Protein AF-R7NHB4-F1 (afdb_monomer_lite)

Sequence (80 aa):
MFRILLYIIGVIFTSLGLFFIIIYLNLLTIGYSFIEFVHFISRRVEVWLFLIGIILIAVSLERWIKNELLLRHNIKLGRK

Secondary structure (DSSP, 8-state):
-HHHHHHHHHHHHHHHHHHHHHHHHHHHHTT--HHHHHHHHHT-HHHHHHHHHHHHHHHHHHHHHHHHHHHHHHHHHTT-

Structure (mmCIF, N/CA/C/O backbone):
data_AF-R7NHB4-F1
#
_entry.id   AF-R7NHB4-F1
#
loop_
_atom_site.group_PDB
_atom_site.id
_atom_site.type_symbol
_atom_site.label_atom_id
_atom_site.label_alt_id
_atom_site.label_comp_id
_atom_site.label_asym_id
_atom_site.label_entity_id
_atom_site.label_seq_id
_atom_site.pdbx_PDB_ins_code
_atom_site.Cartn_x
_atom_site.Cartn_y
_atom_site.Cartn_z
_atom_site.occupancy
_atom_site.B_iso_or_equiv
_atom_site.auth_seq_id
_atom_site.auth_comp_id
_atom_site.auth_asym_id
_atom_site.auth_atom_id
_atom_site.pdbx_PDB_model_num
ATOM 1 N N . MET A 1 1 ? 16.812 0.573 -14.813 1.00 72.12 1 MET A N 1
ATOM 2 C CA . MET A 1 1 ? 16.263 1.855 -14.312 1.00 72.12 1 MET A CA 1
ATOM 3 C C . MET A 1 1 ? 14.751 1.811 -14.097 1.00 72.12 1 MET A C 1
ATOM 5 O O . MET A 1 1 ? 14.339 1.993 -12.963 1.00 72.12 1 MET A O 1
ATOM 9 N N . PHE A 1 2 ? 13.930 1.463 -15.099 1.00 80.62 2 PHE A N 1
ATOM 10 C CA . PHE A 1 2 ? 12.456 1.444 -14.975 1.00 80.62 2 PHE A CA 1
ATOM 11 C C . PHE A 1 2 ? 11.890 0.645 -13.778 1.00 80.62 2 PHE A C 1
ATOM 13 O O . PHE A 1 2 ? 10.923 1.057 -13.155 1.00 80.62 2 PHE A O 1
ATOM 20 N N . ARG A 1 3 ? 12.521 -0.474 -13.399 1.00 77.44 3 ARG A N 1
ATOM 21 C CA . ARG A 1 3 ? 12.078 -1.311 -12.264 1.00 77.44 3 ARG A CA 1
ATOM 22 C C . ARG A 1 3 ? 12.267 -0.634 -10.905 1.00 77.44 3 ARG A C 1
ATOM 24 O O . ARG A 1 3 ? 11.394 -0.702 -10.056 1.00 77.44 3 ARG A O 1
ATOM 31 N N . ILE A 1 4 ? 13.400 0.044 -10.726 1.00 84.31 4 ILE A N 1
ATOM 32 C CA . ILE A 1 4 ? 13.704 0.799 -9.503 1.00 84.31 4 ILE A CA 1
ATOM 33 C C . ILE A 1 4 ? 12.752 1.992 -9.387 1.00 84.31 4 ILE A C 1
ATOM 35 O O . ILE A 1 4 ? 12.263 2.268 -8.300 1.00 84.31 4 ILE A O 1
ATOM 39 N N . LEU A 1 5 ? 12.413 2.634 -10.511 1.00 88.44 5 LEU A N 1
ATOM 40 C CA . LEU A 1 5 ? 11.384 3.676 -10.541 1.00 88.44 5 LEU A CA 1
ATOM 41 C C . LEU A 1 5 ? 10.020 3.135 -10.090 1.00 88.44 5 LEU A C 1
ATOM 43 O O . LEU A 1 5 ? 9.409 3.732 -9.214 1.00 88.44 5 LEU A O 1
ATOM 47 N N . LEU A 1 6 ? 9.573 1.985 -10.613 1.00 87.00 6 LEU A N 1
ATOM 48 C CA . LEU A 1 6 ? 8.318 1.348 -10.181 1.00 87.00 6 LEU A CA 1
ATOM 49 C C . LEU A 1 6 ? 8.311 1.010 -8.687 1.00 87.00 6 LEU A C 1
ATOM 51 O O . LEU A 1 6 ? 7.307 1.237 -8.017 1.00 87.00 6 LEU A O 1
ATOM 55 N N . TYR A 1 7 ? 9.429 0.505 -8.162 1.00 89.75 7 TYR A N 1
ATOM 56 C CA . TYR A 1 7 ? 9.575 0.229 -6.736 1.00 89.75 7 TYR A CA 1
ATOM 57 C C . TYR A 1 7 ? 9.458 1.506 -5.894 1.00 89.75 7 TYR A C 1
ATOM 59 O O . TYR A 1 7 ? 8.657 1.551 -4.966 1.00 89.75 7 TYR A O 1
ATOM 67 N N . ILE A 1 8 ? 10.198 2.564 -6.244 1.00 92.25 8 ILE A N 1
ATOM 68 C CA . ILE A 1 8 ? 10.172 3.844 -5.517 1.00 92.25 8 ILE A CA 1
ATOM 69 C C . ILE A 1 8 ? 8.773 4.472 -5.569 1.00 92.25 8 ILE A C 1
ATOM 71 O O . ILE A 1 8 ? 8.268 4.931 -4.548 1.00 92.25 8 ILE A O 1
ATOM 75 N N . ILE A 1 9 ? 8.115 4.438 -6.729 1.00 92.31 9 ILE A N 1
ATOM 76 C CA . ILE A 1 9 ? 6.738 4.920 -6.896 1.00 92.31 9 ILE A CA 1
ATOM 77 C C . ILE A 1 9 ? 5.772 4.121 -6.010 1.00 92.31 9 ILE A C 1
ATOM 79 O O . ILE A 1 9 ? 4.946 4.713 -5.317 1.00 92.31 9 ILE A O 1
ATOM 83 N N . GLY A 1 10 ? 5.902 2.792 -5.978 1.00 92.00 10 GLY A N 1
ATOM 84 C CA . GLY A 1 10 ? 5.103 1.935 -5.102 1.00 92.00 10 GLY A CA 1
ATOM 85 C C . GLY A 1 10 ? 5.298 2.261 -3.618 1.00 92.00 10 GLY A C 1
ATOM 86 O O . GLY A 1 10 ? 4.322 2.344 -2.873 1.00 92.00 10 GLY A O 1
ATOM 87 N N . VAL A 1 11 ? 6.537 2.530 -3.194 1.00 93.81 11 VAL A N 1
ATOM 88 C CA . VAL A 1 11 ? 6.859 2.940 -1.815 1.00 93.81 11 VAL A CA 1
ATOM 89 C C . VAL A 1 11 ? 6.231 4.294 -1.471 1.00 93.81 11 VAL A C 1
ATOM 91 O O . VAL A 1 11 ? 5.632 4.426 -0.405 1.00 93.81 11 VAL A O 1
ATOM 94 N N . ILE A 1 12 ? 6.298 5.279 -2.372 1.00 94.75 12 ILE A N 1
ATOM 95 C CA . ILE A 1 12 ? 5.684 6.601 -2.161 1.00 94.75 12 ILE A CA 1
ATOM 96 C C . ILE A 1 12 ? 4.161 6.478 -2.031 1.00 94.75 12 ILE A C 1
ATOM 98 O O . ILE A 1 12 ? 3.588 7.021 -1.088 1.00 94.75 12 ILE A O 1
ATOM 102 N N . PHE A 1 13 ? 3.503 5.727 -2.922 1.00 91.62 13 PHE A N 1
ATOM 103 C CA . PHE A 1 13 ? 2.054 5.515 -2.844 1.00 91.62 13 PHE A CA 1
ATOM 104 C C . PHE A 1 13 ? 1.630 4.776 -1.574 1.00 91.62 13 PHE A C 1
ATOM 106 O O . PHE A 1 13 ? 0.645 5.157 -0.945 1.00 91.62 13 PHE A O 1
ATOM 113 N N . THR A 1 14 ? 2.401 3.769 -1.159 1.00 94.38 14 THR A N 1
ATOM 114 C CA . THR A 1 14 ? 2.145 3.036 0.088 1.00 94.38 14 THR A CA 1
ATOM 115 C C . THR A 1 14 ? 2.288 3.958 1.301 1.00 94.38 14 THR A C 1
ATOM 117 O O . THR A 1 14 ? 1.430 3.957 2.177 1.00 94.38 14 THR A O 1
ATOM 120 N N . SER A 1 15 ? 3.330 4.794 1.339 1.00 93.81 15 SER A N 1
ATOM 121 C CA . SER A 1 15 ? 3.549 5.752 2.430 1.00 93.81 15 SER A CA 1
ATOM 122 C C . SER A 1 15 ? 2.423 6.790 2.522 1.00 93.81 15 SER A C 1
ATOM 124 O O . SER A 1 15 ? 1.878 7.019 3.602 1.00 93.81 15 SER A O 1
ATOM 126 N N . LEU A 1 16 ? 2.001 7.355 1.384 1.00 92.50 16 LEU A N 1
ATOM 127 C CA . LEU A 1 16 ? 0.881 8.299 1.328 1.00 92.50 16 LEU A CA 1
ATOM 128 C C . LEU A 1 16 ? -0.433 7.653 1.779 1.00 92.50 16 LEU A C 1
ATOM 130 O O . LEU A 1 16 ? -1.144 8.223 2.602 1.00 92.50 16 LEU A O 1
ATOM 134 N N . GLY A 1 17 ? -0.744 6.453 1.289 1.00 90.56 17 GLY A N 1
ATOM 135 C CA . GLY A 1 17 ? -1.952 5.736 1.693 1.00 90.56 17 GLY A CA 1
ATOM 136 C C . GLY A 1 17 ? -1.970 5.406 3.190 1.00 90.56 17 GLY A C 1
ATOM 137 O O . GLY A 1 17 ? -2.993 5.586 3.849 1.00 90.56 17 GLY A O 1
ATOM 138 N N . LEU A 1 18 ? -0.823 5.013 3.757 1.00 91.38 18 LEU A N 1
ATOM 139 C CA . LEU A 1 18 ? -0.689 4.758 5.193 1.00 91.38 18 LEU A CA 1
ATOM 140 C C . LEU A 1 18 ? -0.896 6.037 6.019 1.00 91.38 18 LEU A C 1
ATOM 142 O O . LEU A 1 18 ? -1.588 6.010 7.035 1.00 91.38 18 LEU A O 1
ATOM 146 N N . PHE A 1 19 ? -0.345 7.163 5.565 1.00 93.56 19 PHE A N 1
ATOM 147 C CA . PHE A 1 19 ? -0.522 8.461 6.215 1.00 93.56 19 PHE A CA 1
ATOM 148 C C . PHE A 1 19 ? -2.002 8.859 6.311 1.00 93.56 19 PHE A C 1
ATOM 150 O O . PHE A 1 19 ? -2.469 9.239 7.386 1.00 93.56 19 PHE A O 1
ATOM 157 N N . PHE A 1 20 ? -2.770 8.693 5.230 1.00 89.69 20 PHE A N 1
ATOM 158 C CA . PHE A 1 20 ? -4.210 8.958 5.248 1.00 89.69 20 PHE A CA 1
ATOM 159 C C . PHE A 1 20 ? -4.977 8.008 6.173 1.00 89.69 20 PHE A C 1
ATOM 161 O O . PHE A 1 20 ? -5.855 8.461 6.904 1.00 89.69 20 PHE A O 1
ATOM 168 N N . ILE A 1 21 ? -4.626 6.718 6.215 1.00 88.88 21 ILE A N 1
ATOM 169 C CA . ILE A 1 21 ? -5.240 5.763 7.157 1.00 88.88 21 ILE A CA 1
ATOM 170 C C . ILE A 1 2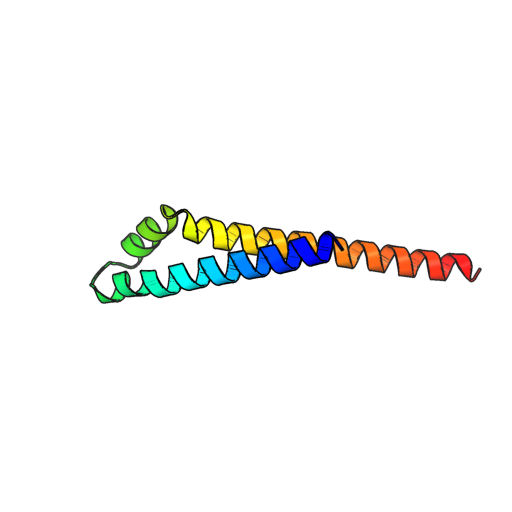1 ? -5.023 6.212 8.611 1.00 88.88 21 ILE A C 1
ATOM 172 O O . ILE A 1 21 ? -5.959 6.164 9.409 1.00 88.88 21 ILE A O 1
ATOM 176 N N . ILE A 1 22 ? -3.822 6.695 8.949 1.00 90.81 22 ILE A N 1
ATOM 177 C CA . ILE A 1 22 ? -3.506 7.199 10.295 1.00 90.81 22 ILE A CA 1
ATOM 178 C C . ILE A 1 22 ? -4.336 8.445 10.626 1.00 90.81 22 ILE A C 1
ATOM 180 O O . ILE A 1 22 ? -4.872 8.541 11.727 1.00 90.81 22 ILE A O 1
ATOM 184 N N . ILE A 1 23 ? -4.494 9.378 9.682 1.00 90.25 23 ILE A N 1
ATOM 185 C CA . ILE A 1 23 ? -5.354 10.557 9.876 1.00 90.25 23 ILE A CA 1
ATOM 186 C C . ILE A 1 23 ? -6.802 10.128 10.127 1.00 90.25 23 ILE A C 1
ATOM 188 O O . ILE A 1 23 ? -7.445 10.619 11.056 1.00 90.25 23 ILE A O 1
ATOM 192 N N . TYR A 1 24 ? -7.314 9.188 9.330 1.00 87.81 24 TYR A N 1
ATOM 193 C CA . TYR A 1 24 ? -8.688 8.713 9.467 1.00 87.81 24 TYR A CA 1
ATOM 194 C C . TYR A 1 24 ? -8.926 7.909 10.741 1.00 87.81 24 TYR A C 1
ATOM 196 O O . TYR A 1 24 ? -10.065 7.837 11.198 1.00 87.81 24 TYR A O 1
ATOM 204 N N . LEU A 1 25 ? -7.876 7.375 11.370 1.00 87.69 25 LEU A N 1
ATOM 205 C CA . LEU A 1 25 ? -7.968 6.708 12.669 1.00 87.69 25 LEU A CA 1
ATOM 206 C C . LEU A 1 25 ? -8.605 7.611 13.741 1.00 87.69 25 LEU A C 1
ATOM 208 O O . LEU A 1 25 ? -9.272 7.116 14.646 1.00 87.69 25 LEU A O 1
ATOM 212 N N . ASN A 1 26 ? -8.464 8.933 13.598 1.00 88.38 26 ASN A N 1
ATOM 213 C CA . ASN A 1 26 ? -9.098 9.926 14.463 1.00 88.38 26 ASN A CA 1
ATOM 214 C C . ASN A 1 26 ? -10.636 9.786 14.500 1.00 88.38 26 ASN A C 1
ATOM 216 O O . ASN A 1 26 ? -11.239 9.963 15.556 1.00 88.38 26 ASN A O 1
ATOM 220 N N . LEU A 1 27 ? -11.281 9.371 13.399 1.00 83.88 27 LEU A N 1
ATOM 221 C CA . LEU A 1 27 ? -12.736 9.163 13.375 1.00 83.88 27 LEU A CA 1
ATOM 222 C C . LEU A 1 27 ? -13.181 8.103 14.390 1.00 83.88 27 LEU A C 1
ATOM 224 O O . LEU A 1 27 ? -14.248 8.238 14.987 1.00 83.88 27 LEU A O 1
ATOM 228 N N . LEU A 1 28 ? -12.348 7.086 14.628 1.00 85.81 28 LEU A N 1
ATOM 229 C CA . LEU A 1 28 ? -12.620 6.054 15.626 1.00 85.81 28 LEU A CA 1
ATOM 230 C C . LEU A 1 28 ? -12.660 6.652 17.045 1.00 85.81 28 LEU A C 1
ATOM 232 O O . LEU A 1 28 ? -13.482 6.260 17.866 1.00 85.81 28 LEU A O 1
ATOM 236 N N . THR A 1 29 ? -11.813 7.648 17.319 1.00 81.00 29 THR A N 1
ATOM 237 C CA . THR A 1 29 ? -11.762 8.369 18.602 1.00 81.00 29 THR A CA 1
ATOM 238 C C . THR A 1 29 ? -12.948 9.318 18.792 1.00 81.00 29 THR A C 1
ATOM 240 O O . THR A 1 29 ? -13.379 9.536 19.919 1.00 81.00 29 THR A O 1
ATOM 243 N N . ILE A 1 30 ? -13.514 9.845 17.703 1.00 85.75 30 ILE A N 1
ATOM 244 C CA . ILE A 1 30 ? -14.688 10.739 17.720 1.00 85.75 30 ILE A CA 1
ATOM 245 C C . ILE A 1 30 ? -15.995 9.980 18.044 1.00 85.75 30 ILE A C 1
ATOM 247 O O . ILE A 1 30 ? -17.023 10.598 18.314 1.00 85.75 30 ILE A O 1
ATOM 251 N N . GLY A 1 31 ? -15.961 8.643 18.081 1.00 86.00 31 GLY A N 1
ATOM 252 C CA . GLY A 1 31 ? -17.105 7.802 18.445 1.00 86.00 31 GLY A CA 1
ATOM 253 C C . GLY A 1 31 ? -17.699 7.006 17.284 1.00 86.00 31 GLY A C 1
ATOM 254 O O . GLY A 1 31 ? -18.778 6.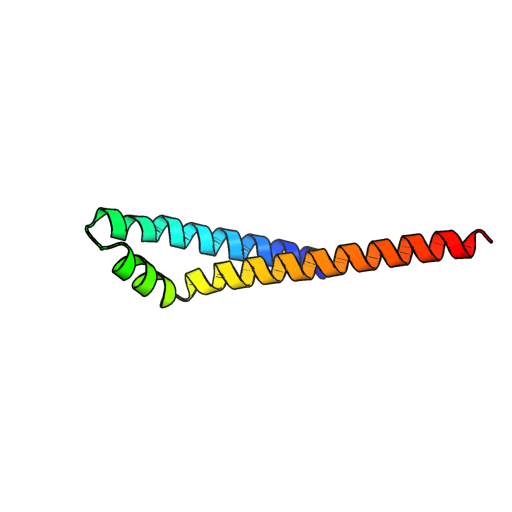435 17.434 1.00 86.00 31 GLY A O 1
ATOM 255 N N . TYR A 1 32 ? -17.017 6.932 16.134 1.00 85.81 32 TYR A N 1
ATOM 256 C CA . TYR A 1 32 ? -17.407 5.998 15.077 1.00 85.81 32 TYR A CA 1
ATOM 257 C C . TYR A 1 32 ? -17.225 4.552 15.545 1.00 85.81 32 TYR A C 1
ATOM 259 O O . TYR A 1 32 ? -16.199 4.190 16.124 1.00 85.81 32 TYR A O 1
ATOM 267 N N . SER A 1 33 ? -18.196 3.693 15.224 1.00 88.81 33 SER A N 1
ATOM 268 C CA . SER A 1 33 ? -18.006 2.249 15.368 1.00 88.81 33 SER A CA 1
ATOM 269 C C . SER A 1 33 ? -16.952 1.745 14.372 1.00 88.81 33 SER A C 1
ATOM 271 O O . SER A 1 33 ? -16.755 2.325 13.302 1.00 88.81 33 SER A O 1
ATOM 273 N N . PHE A 1 34 ? -16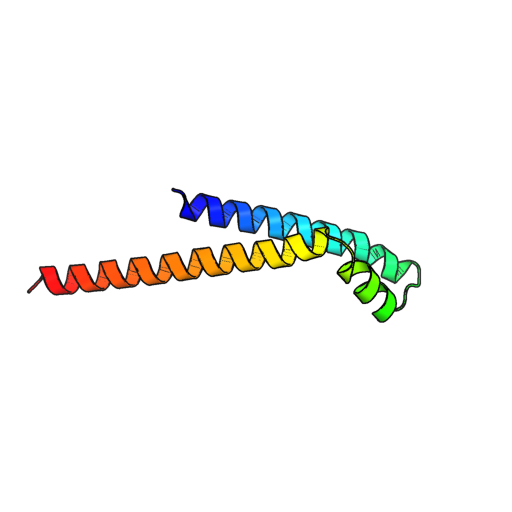.293 0.628 14.687 1.00 84.56 34 PHE A N 1
ATOM 274 C CA . PHE A 1 34 ? -15.278 0.038 13.804 1.00 84.56 34 PHE A CA 1
ATOM 275 C C . PHE A 1 34 ? -15.815 -0.264 12.392 1.00 84.56 34 PHE A C 1
ATOM 277 O O . PHE A 1 34 ? -15.119 -0.056 11.401 1.00 84.56 34 PHE A O 1
ATOM 284 N N . ILE A 1 35 ? -17.070 -0.706 12.284 1.00 87.12 35 ILE A N 1
ATOM 285 C CA . ILE A 1 35 ? -17.716 -1.017 10.999 1.00 87.12 35 ILE A CA 1
ATOM 286 C C . ILE A 1 35 ? -17.945 0.252 10.173 1.00 87.12 35 ILE A C 1
ATOM 288 O O . ILE A 1 35 ? -17.664 0.265 8.975 1.00 87.12 35 ILE A O 1
ATOM 292 N N . GLU A 1 36 ? -18.391 1.331 10.817 1.00 85.94 36 GLU A N 1
ATOM 293 C CA . GLU A 1 36 ? -18.585 2.635 10.172 1.00 85.94 36 GLU A CA 1
ATOM 294 C C . GLU A 1 36 ? -17.251 3.203 9.671 1.00 85.94 36 GLU A C 1
ATOM 296 O O . GLU A 1 36 ? -17.167 3.732 8.563 1.00 85.94 36 GLU A O 1
ATOM 301 N N . PHE A 1 37 ? -16.184 3.024 10.453 1.00 87.75 37 PHE A N 1
ATOM 302 C CA . PHE A 1 37 ? -14.825 3.403 10.079 1.00 87.75 37 PHE A CA 1
ATOM 303 C C . PHE A 1 37 ? -14.321 2.639 8.847 1.00 87.75 37 PHE A C 1
ATOM 305 O O . PHE A 1 37 ? -13.847 3.261 7.895 1.00 87.75 37 PHE A O 1
ATOM 312 N N . VAL A 1 38 ? -14.461 1.308 8.821 1.00 86.31 38 VAL A N 1
ATOM 313 C CA . VAL A 1 38 ? -14.053 0.492 7.664 1.00 86.31 38 VAL A CA 1
ATOM 314 C C . VAL A 1 38 ? -14.848 0.893 6.423 1.00 86.31 38 VAL A C 1
ATOM 316 O O . VAL A 1 38 ? -14.267 1.121 5.365 1.00 86.31 38 VAL A O 1
ATOM 319 N N . HIS A 1 39 ? -16.164 1.057 6.552 1.00 88.69 39 HIS A N 1
ATOM 320 C CA . HIS A 1 39 ? -17.025 1.466 5.447 1.00 88.69 39 HIS A CA 1
ATOM 321 C C . HIS A 1 39 ? -16.689 2.876 4.925 1.00 88.69 39 HIS A C 1
ATOM 323 O O . HIS A 1 39 ? -16.716 3.107 3.713 1.00 88.69 39 HIS A O 1
ATOM 329 N N . PHE A 1 40 ? -16.308 3.803 5.810 1.00 86.81 40 PHE A N 1
ATOM 330 C CA . PHE A 1 40 ? -15.821 5.128 5.430 1.00 86.81 40 PHE A CA 1
ATOM 331 C C . PHE A 1 40 ? -14.511 5.038 4.641 1.00 86.81 40 PHE A C 1
ATOM 333 O O . PHE A 1 40 ? -14.415 5.576 3.538 1.00 86.81 40 PHE A O 1
ATOM 340 N N . ILE A 1 41 ? -13.524 4.319 5.177 1.00 87.06 41 ILE A N 1
ATOM 341 C CA . ILE A 1 41 ? -12.198 4.135 4.575 1.00 87.06 41 ILE A CA 1
ATOM 342 C C . ILE A 1 41 ? -12.288 3.433 3.217 1.00 87.06 41 ILE A C 1
ATOM 344 O O . ILE A 1 41 ? -11.639 3.864 2.268 1.00 87.06 41 ILE A O 1
ATOM 348 N N . SER A 1 42 ? -13.145 2.421 3.063 1.00 85.12 42 SER A N 1
ATOM 349 C CA . SER A 1 42 ? -13.316 1.714 1.786 1.00 85.12 42 SER A CA 1
ATOM 350 C C . SER A 1 42 ? -13.838 2.600 0.649 1.00 85.12 42 SER A C 1
ATOM 352 O O . SER A 1 42 ? -13.567 2.310 -0.517 1.00 85.12 42 SER A O 1
ATOM 354 N N . ARG A 1 43 ? -14.549 3.696 0.948 1.00 86.00 43 ARG A N 1
ATOM 355 C CA . ARG A 1 43 ? -14.998 4.663 -0.072 1.00 86.00 43 ARG A CA 1
ATOM 356 C C . ARG A 1 43 ? -13.938 5.698 -0.453 1.00 86.00 43 ARG A C 1
ATOM 358 O O . ARG A 1 43 ? -14.141 6.427 -1.422 1.00 86.00 43 ARG A O 1
ATOM 365 N N . ARG A 1 44 ? -12.846 5.819 0.305 1.00 85.38 44 ARG A N 1
ATOM 366 C CA . ARG A 1 44 ? -11.812 6.837 0.077 1.00 85.38 44 ARG A CA 1
ATOM 367 C C . ARG A 1 44 ? -10.756 6.322 -0.881 1.00 85.38 44 ARG A C 1
ATOM 369 O O . ARG A 1 44 ? -10.129 5.299 -0.624 1.00 85.38 44 ARG A O 1
ATOM 376 N N . VAL A 1 45 ? -10.536 7.057 -1.970 1.00 81.44 45 VAL A N 1
ATOM 377 C CA . VAL A 1 45 ? -9.577 6.710 -3.034 1.00 81.44 45 VAL A CA 1
ATOM 378 C C . VAL A 1 45 ? -8.155 6.593 -2.474 1.00 81.44 45 VAL A C 1
ATOM 380 O O . VAL A 1 45 ? -7.364 5.783 -2.949 1.00 81.44 45 VAL A O 1
ATOM 383 N N . GLU A 1 46 ? -7.841 7.327 -1.407 1.00 83.81 46 GLU A N 1
ATOM 384 C CA . GLU A 1 46 ? -6.525 7.303 -0.762 1.00 83.81 46 GLU A CA 1
ATOM 385 C C . GLU A 1 46 ? -6.144 5.925 -0.198 1.00 83.81 46 GLU A C 1
ATOM 387 O O . GLU A 1 46 ? -4.975 5.546 -0.199 1.00 83.81 46 GLU A O 1
ATOM 392 N N . VAL A 1 47 ? -7.126 5.133 0.229 1.00 80.31 47 VAL A N 1
ATOM 393 C CA . VAL A 1 47 ? -6.898 3.782 0.763 1.00 80.31 47 VAL A CA 1
ATOM 394 C C . VAL A 1 47 ? -6.668 2.792 -0.377 1.00 80.31 47 VAL A C 1
ATOM 396 O O . VAL A 1 47 ? -5.883 1.853 -0.256 1.00 80.31 47 VAL A O 1
ATOM 399 N N . TRP A 1 48 ? -7.274 3.043 -1.537 1.00 84.88 48 TRP A N 1
ATOM 400 C CA . TRP A 1 48 ? -6.975 2.289 -2.750 1.00 84.88 48 TRP A CA 1
ATOM 401 C C . TRP A 1 48 ? -5.548 2.564 -3.237 1.00 84.88 48 TRP A C 1
ATOM 403 O O . TRP A 1 48 ? -4.892 1.639 -3.711 1.00 84.88 48 TRP A O 1
ATOM 413 N N . LEU A 1 49 ? -5.017 3.782 -3.046 1.00 86.81 49 LEU A N 1
ATOM 414 C CA . LEU A 1 49 ? -3.609 4.092 -3.337 1.00 86.81 49 LEU A CA 1
ATOM 415 C C . LEU A 1 49 ? -2.639 3.259 -2.487 1.00 86.81 49 LEU A C 1
ATOM 417 O O . LEU A 1 49 ? -1.602 2.842 -3.002 1.00 86.81 49 LEU A O 1
ATOM 421 N N . PHE A 1 50 ? -2.988 2.955 -1.232 1.00 89.25 50 PHE A N 1
ATOM 422 C CA . PHE A 1 50 ? -2.209 2.040 -0.392 1.00 89.25 50 PHE A CA 1
ATOM 423 C C . PHE A 1 50 ? -2.138 0.634 -1.004 1.00 89.25 50 PHE A C 1
ATOM 425 O O . PHE A 1 50 ? -1.051 0.083 -1.181 1.00 89.25 50 PHE A O 1
ATOM 432 N N . LEU A 1 51 ? -3.291 0.073 -1.390 1.00 89.19 51 LEU A N 1
ATOM 433 C CA . LEU A 1 51 ? -3.365 -1.256 -2.007 1.00 89.19 51 LEU A CA 1
ATOM 434 C C . LEU A 1 51 ? -2.616 -1.305 -3.345 1.00 89.19 51 LEU A C 1
ATOM 436 O O . LEU A 1 51 ? -1.850 -2.235 -3.598 1.00 89.19 51 LEU A O 1
ATOM 440 N N . ILE A 1 52 ? -2.784 -0.280 -4.181 1.00 90.81 52 ILE A N 1
ATOM 441 C CA . ILE A 1 52 ? -2.080 -0.145 -5.461 1.00 90.81 52 ILE A CA 1
ATOM 442 C C . ILE A 1 52 ? -0.565 -0.050 -5.239 1.00 90.81 52 ILE A C 1
ATOM 444 O O . ILE A 1 52 ? 0.198 -0.710 -5.947 1.00 90.81 52 ILE A O 1
ATOM 448 N N . GLY A 1 53 ? -0.124 0.716 -4.237 1.00 90.25 53 GLY A N 1
ATOM 449 C CA . GLY A 1 53 ? 1.283 0.832 -3.858 1.00 90.25 53 GLY A CA 1
ATOM 450 C C . GLY A 1 53 ? 1.908 -0.521 -3.510 1.00 90.25 53 GLY A C 1
ATOM 451 O O . GLY A 1 53 ? 2.960 -0.867 -4.051 1.00 90.25 53 GLY A O 1
ATOM 452 N N . ILE A 1 54 ? 1.219 -1.331 -2.699 1.00 91.75 54 ILE A N 1
ATOM 453 C CA . ILE A 1 54 ? 1.663 -2.685 -2.329 1.00 91.75 54 ILE A CA 1
ATOM 454 C C . ILE A 1 54 ? 1.754 -3.596 -3.557 1.00 91.75 54 ILE A C 1
ATOM 456 O O . ILE A 1 54 ? 2.751 -4.301 -3.729 1.00 91.75 54 ILE A O 1
ATOM 460 N N . ILE A 1 55 ? 0.748 -3.567 -4.435 1.00 92.19 55 ILE A N 1
ATOM 461 C CA . ILE A 1 55 ? 0.740 -4.377 -5.662 1.00 92.19 55 ILE A CA 1
ATOM 462 C C . ILE A 1 55 ? 1.925 -3.999 -6.562 1.00 92.19 55 ILE A C 1
ATOM 464 O O . ILE A 1 55 ? 2.613 -4.884 -7.077 1.00 92.19 55 ILE A O 1
ATOM 468 N N . LEU A 1 56 ? 2.218 -2.702 -6.718 1.00 89.44 56 LEU A N 1
ATOM 469 C CA . LEU A 1 56 ? 3.378 -2.245 -7.490 1.00 89.44 56 LEU A CA 1
ATOM 470 C C . LEU A 1 56 ? 4.699 -2.768 -6.915 1.00 89.44 56 LEU A C 1
ATOM 472 O O . LEU A 1 56 ? 5.568 -3.208 -7.675 1.00 89.44 56 LEU A O 1
ATOM 476 N N . ILE A 1 57 ? 4.850 -2.745 -5.588 1.00 91.12 57 ILE A N 1
ATOM 477 C CA . ILE A 1 57 ? 6.043 -3.266 -4.911 1.00 91.12 57 ILE A CA 1
ATOM 478 C C . ILE A 1 57 ? 6.180 -4.773 -5.161 1.00 91.12 57 ILE A C 1
ATOM 480 O O . ILE A 1 57 ? 7.254 -5.228 -5.563 1.00 91.12 57 ILE A O 1
ATOM 484 N N . ALA A 1 58 ? 5.097 -5.538 -4.993 1.00 90.56 58 ALA A N 1
ATOM 485 C CA . ALA A 1 58 ? 5.091 -6.987 -5.187 1.00 90.56 58 ALA A CA 1
ATOM 486 C C . ALA A 1 58 ? 5.484 -7.382 -6.623 1.00 90.56 58 ALA A C 1
ATOM 488 O O . ALA A 1 58 ? 6.386 -8.198 -6.824 1.00 90.56 58 ALA A O 1
ATOM 489 N N . VAL A 1 59 ? 4.885 -6.737 -7.631 1.00 87.75 59 VAL A N 1
ATOM 490 C CA . VAL A 1 59 ? 5.203 -6.985 -9.049 1.00 87.75 59 VAL A CA 1
ATOM 491 C C . VAL A 1 59 ? 6.647 -6.597 -9.375 1.00 87.75 59 VAL A C 1
ATOM 493 O O . VAL A 1 59 ? 7.323 -7.273 -10.157 1.00 87.75 59 VAL A O 1
ATOM 496 N N . SER A 1 60 ? 7.149 -5.510 -8.783 1.00 87.88 60 SER A N 1
ATOM 497 C CA . SER A 1 60 ? 8.543 -5.104 -8.961 1.00 87.88 60 SER A CA 1
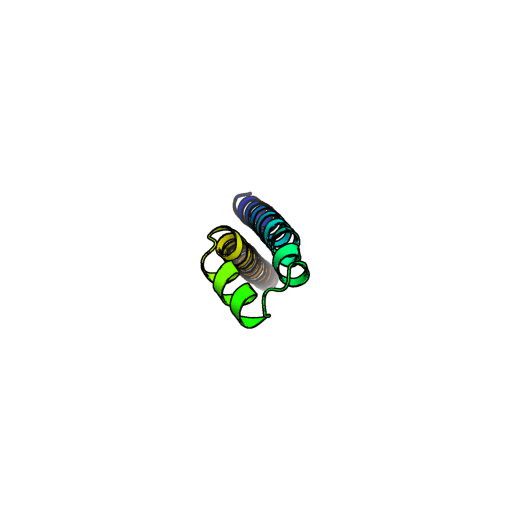ATOM 498 C C . SER A 1 60 ? 9.515 -6.151 -8.405 1.00 87.88 60 SER A C 1
ATOM 500 O O . SER A 1 60 ? 10.520 -6.461 -9.053 1.00 87.88 60 SER A O 1
ATOM 502 N N . LEU A 1 61 ? 9.203 -6.729 -7.241 1.00 86.69 61 LEU A N 1
ATOM 503 C CA . LEU A 1 61 ? 10.041 -7.729 -6.584 1.00 86.69 61 LEU A CA 1
ATOM 504 C C . LEU A 1 61 ? 10.047 -9.069 -7.333 1.00 86.69 61 LEU A C 1
ATOM 506 O O . LEU A 1 61 ? 11.116 -9.630 -7.571 1.00 86.69 61 LEU A O 1
ATOM 510 N N . GLU A 1 62 ? 8.891 -9.553 -7.788 1.00 85.00 62 GLU A N 1
ATOM 511 C CA . GLU A 1 62 ? 8.805 -10.802 -8.560 1.00 85.00 62 GLU A CA 1
ATOM 512 C C . GLU A 1 62 ? 9.649 -10.729 -9.845 1.00 85.00 62 GLU A C 1
ATOM 514 O O . GLU A 1 62 ? 10.427 -11.635 -10.171 1.00 85.00 62 GLU A O 1
ATOM 519 N N . ARG A 1 63 ? 9.574 -9.591 -10.548 1.00 78.69 63 ARG A N 1
ATOM 520 C CA . ARG A 1 63 ? 10.392 -9.334 -11.741 1.00 78.69 63 ARG A CA 1
ATOM 521 C C . ARG A 1 63 ? 11.887 -9.307 -11.433 1.00 78.69 63 ARG A C 1
ATOM 523 O O . ARG A 1 63 ? 12.685 -9.625 -12.318 1.00 78.69 63 ARG A O 1
ATOM 530 N N . TRP A 1 64 ? 12.282 -8.889 -10.232 1.00 78.31 64 TRP A N 1
ATOM 531 C CA . TRP A 1 64 ? 13.680 -8.880 -9.802 1.00 78.31 64 TRP A CA 1
ATOM 532 C C . TRP A 1 64 ? 14.197 -10.306 -9.586 1.00 78.31 64 TRP A C 1
ATOM 534 O O . TRP A 1 64 ? 15.187 -10.688 -10.212 1.00 78.31 64 TRP A O 1
ATOM 544 N N . ILE A 1 65 ? 13.453 -11.122 -8.831 1.00 81.12 65 ILE A N 1
ATOM 545 C CA . ILE A 1 65 ? 13.803 -12.519 -8.533 1.00 81.12 65 ILE A CA 1
ATOM 546 C C . ILE A 1 65 ? 13.961 -13.333 -9.823 1.00 81.12 65 ILE A C 1
ATOM 548 O O . ILE A 1 65 ? 14.974 -14.004 -10.025 1.00 81.12 65 ILE A O 1
ATOM 552 N N . LYS A 1 66 ? 12.996 -13.235 -10.749 1.00 80.31 66 LYS A N 1
ATOM 553 C CA . LYS A 1 66 ? 13.036 -13.985 -12.015 1.00 80.31 66 LYS A CA 1
ATOM 554 C C . LYS A 1 66 ? 14.273 -13.647 -12.851 1.00 80.31 66 LYS A C 1
ATOM 556 O O . LYS A 1 66 ? 14.900 -14.532 -13.428 1.00 80.31 66 LYS A O 1
ATOM 561 N N . ASN A 1 67 ? 14.640 -12.369 -12.905 1.00 79.50 67 ASN A N 1
ATOM 562 C CA . ASN A 1 67 ? 15.816 -11.918 -13.640 1.00 79.50 67 ASN A CA 1
ATOM 563 C C . ASN A 1 67 ? 17.121 -12.447 -13.038 1.00 79.50 67 ASN A C 1
ATOM 565 O O . ASN A 1 67 ? 18.0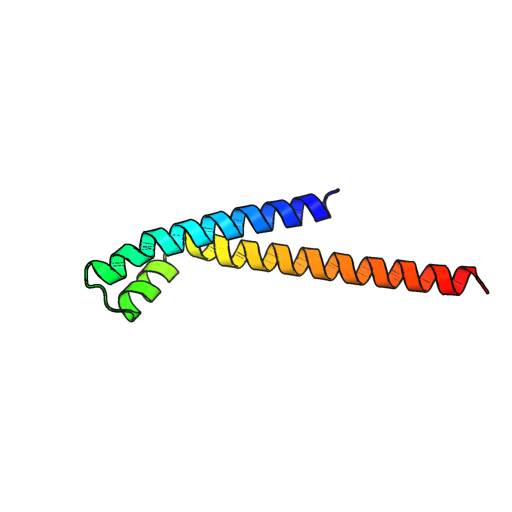13 -12.843 -13.787 1.00 79.50 67 ASN A O 1
ATOM 569 N N . GLU A 1 68 ? 17.235 -12.472 -11.711 1.00 81.56 68 GLU A N 1
ATOM 570 C CA . GLU A 1 68 ? 18.431 -12.996 -11.053 1.00 81.56 68 GLU A CA 1
ATOM 571 C C . GLU A 1 68 ? 18.592 -14.505 -11.288 1.00 81.56 68 GLU A C 1
ATOM 573 O O . GLU A 1 68 ? 19.692 -14.977 -11.588 1.00 81.56 68 GLU A O 1
ATOM 578 N N . LEU A 1 69 ? 17.493 -15.264 -11.241 1.00 80.75 69 LEU A N 1
ATOM 579 C CA . LEU A 1 69 ? 17.508 -16.701 -11.524 1.00 80.75 69 LEU A CA 1
ATOM 580 C C . LEU A 1 69 ? 17.977 -17.006 -12.956 1.00 80.75 69 LEU A C 1
ATOM 582 O O . LEU A 1 69 ? 18.783 -17.916 -13.157 1.00 80.75 69 LEU A O 1
ATOM 586 N N . LEU A 1 70 ? 17.538 -16.215 -13.940 1.00 82.81 70 LEU A N 1
ATOM 587 C CA . LEU A 1 70 ? 17.972 -16.355 -15.335 1.00 82.81 70 LEU A CA 1
ATOM 588 C C . LEU A 1 70 ? 19.470 -16.064 -15.510 1.00 82.81 70 LEU A C 1
ATOM 590 O O . LEU A 1 70 ? 20.159 -16.795 -16.223 1.00 82.81 70 LEU A O 1
ATOM 594 N N . LEU A 1 71 ? 19.993 -15.039 -14.831 1.00 84.31 71 LEU A N 1
ATOM 595 C CA . LEU A 1 71 ? 21.424 -14.722 -14.853 1.00 84.31 71 LEU A CA 1
ATOM 596 C C . LEU A 1 71 ? 22.252 -15.861 -14.246 1.00 84.31 71 LEU A C 1
ATOM 598 O O . LEU A 1 71 ? 23.241 -16.295 -14.837 1.00 84.31 71 LEU A O 1
ATOM 602 N N . ARG A 1 72 ? 21.817 -16.404 -13.103 1.00 82.69 72 ARG A N 1
ATOM 603 C CA . ARG A 1 72 ? 22.487 -17.541 -12.450 1.00 82.69 72 ARG A CA 1
ATOM 604 C C . ARG A 1 72 ? 22.464 -18.806 -13.308 1.00 82.69 72 ARG A C 1
ATOM 606 O O . ARG A 1 72 ? 23.444 -19.551 -13.303 1.00 82.69 72 ARG A O 1
ATOM 613 N N . HIS A 1 73 ? 21.380 -19.052 -14.041 1.00 85.25 73 HIS A N 1
ATOM 614 C CA . HIS A 1 73 ? 21.280 -20.189 -14.953 1.00 85.25 73 HIS A CA 1
ATOM 615 C C . HIS A 1 73 ? 22.245 -20.056 -16.143 1.00 85.25 73 HIS A C 1
ATOM 617 O O . HIS A 1 73 ? 23.012 -20.980 -16.411 1.00 85.25 73 HIS A O 1
ATOM 623 N N . ASN A 1 74 ? 22.289 -18.886 -16.794 1.00 81.75 74 ASN A N 1
ATOM 624 C CA . ASN A 1 74 ? 23.198 -18.638 -17.920 1.00 81.75 74 ASN A CA 1
ATOM 625 C C . ASN A 1 74 ? 24.681 -18.740 -17.532 1.00 81.75 74 ASN A C 1
ATOM 627 O O . ASN A 1 74 ? 25.466 -19.327 -18.272 1.00 81.75 74 ASN A O 1
ATOM 631 N N . ILE A 1 75 ? 25.073 -18.248 -16.351 1.00 84.00 75 ILE A N 1
ATOM 632 C CA . ILE A 1 75 ? 26.463 -18.364 -15.867 1.00 84.00 75 ILE A CA 1
ATOM 633 C C . ILE A 1 75 ? 26.871 -19.832 -15.662 1.00 84.00 75 ILE A C 1
ATOM 635 O O . ILE A 1 75 ? 28.025 -20.185 -15.894 1.00 84.00 75 ILE A O 1
ATOM 639 N N . LYS A 1 76 ? 25.946 -20.704 -15.235 1.00 78.38 76 LYS A N 1
ATOM 640 C CA . LYS A 1 76 ? 26.226 -22.143 -15.091 1.00 78.38 76 LYS A CA 1
ATOM 641 C C . LYS A 1 76 ? 26.378 -22.851 -16.438 1.00 78.38 76 LYS A C 1
ATOM 643 O O . LYS A 1 76 ? 27.182 -23.772 -16.525 1.00 78.38 76 LYS A O 1
ATOM 648 N N . LEU A 1 77 ? 25.628 -22.439 -17.460 1.00 76.44 77 LEU A N 1
ATOM 649 C CA . LEU A 1 77 ? 25.721 -23.008 -18.808 1.00 76.44 77 LEU A CA 1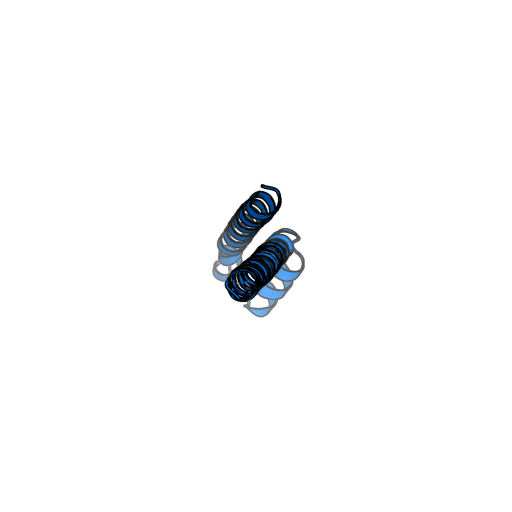
ATOM 650 C C . LEU A 1 77 ? 26.979 -22.546 -19.551 1.00 76.44 77 LEU A C 1
ATOM 652 O O . LEU A 1 77 ? 27.632 -23.372 -20.167 1.00 76.44 77 LEU A O 1
ATOM 656 N N . GLY A 1 78 ? 27.370 -21.274 -19.431 1.00 73.31 78 GLY A N 1
ATOM 657 C CA . GLY A 1 78 ? 28.580 -20.743 -20.076 1.00 73.31 78 GLY A CA 1
ATOM 658 C C . GLY A 1 78 ? 29.912 -21.199 -19.462 1.00 73.31 78 GLY A C 1
ATOM 659 O O . GLY A 1 78 ? 30.964 -20.787 -19.935 1.00 73.31 78 GLY A O 1
ATOM 660 N N . ARG A 1 79 ? 29.884 -22.000 -18.386 1.00 66.31 79 ARG A N 1
ATOM 661 C CA . ARG A 1 79 ? 31.069 -22.636 -17.779 1.00 66.31 79 ARG A CA 1
ATOM 662 C C . ARG A 1 79 ? 31.247 -24.113 -18.173 1.00 66.31 79 ARG A C 1
ATOM 664 O O . ARG A 1 79 ? 32.192 -24.729 -17.686 1.00 66.31 79 ARG A O 1
ATOM 671 N N . LYS A 1 80 ? 30.340 -24.684 -18.970 1.00 53.06 80 LYS A N 1
ATOM 672 C CA . LYS A 1 80 ? 30.503 -26.002 -19.605 1.00 53.06 80 LYS A CA 1
ATOM 673 C C . LYS A 1 80 ? 31.028 -25.827 -21.020 1.00 53.06 80 LYS A C 1
ATOM 675 O O . LYS A 1 80 ? 31.789 -26.721 -21.437 1.00 53.06 80 LYS A O 1
#

pLDDT: mean 85.64, std 6.47, range [53.06, 94.75]

Radius of gyration: 19.48 Å; chains: 1; bounding box: 50×37×39 Å

Foldseek 3Di:
DVLVVLLVQLVVLLVQLVVVLVVLVVVVVVPDDPVSSVVVSVPDVSNVSNVVSVVSNVVSVVVVVVVVVVVVVVVVVVVD